Protein AF-A0A6D1ABN9-F1 (afdb_monomer_lite)

Radius of gyration: 20.47 Å; chains: 1; bounding box: 45×29×58 Å

Foldseek 3Di:
DDFDADPVNVVVCVVPFQWGWDQDLVVRDIDIQGDDPPDPDDDPVNVVVVVVVCVVVCVCVCVPPVCVVPVPCVVVCVVPVPPPVVVVVVVVVVVLVSVVVVVVVVCVVQVKDKDAQDQQLVPDDPVRDDDPVRRGDTDGMDTHHDD

Structure (mmCIF, N/CA/C/O backbone):
data_AF-A0A6D1ABN9-F1
#
_entry.id   AF-A0A6D1ABN9-F1
#
loop_
_atom_site.group_PDB
_atom_site.id
_atom_site.type_symbol
_atom_site.label_atom_id
_atom_site.label_alt_id
_atom_site.label_comp_id
_atom_site.label_asym_id
_atom_site.label_entity_id
_atom_site.label_seq_id
_atom_site.pdbx_PDB_ins_code
_atom_site.Cartn_x
_atom_site.Cartn_y
_atom_site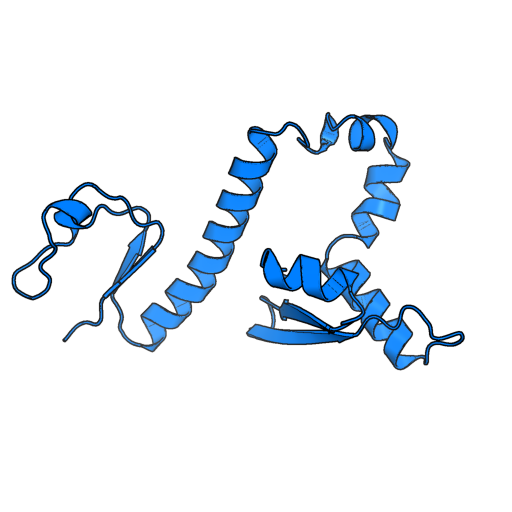.Cartn_z
_atom_site.occupancy
_atom_site.B_iso_or_equiv
_atom_site.auth_seq_id
_atom_site.auth_comp_id
_atom_site.auth_asym_id
_atom_site.auth_atom_id
_atom_site.pdbx_PDB_model_num
ATOM 1 N N . PHE A 1 1 ? 3.079 -6.931 -8.417 1.00 68.50 1 PHE A N 1
ATOM 2 C CA . PHE A 1 1 ? 3.862 -5.986 -7.591 1.00 68.50 1 PHE A CA 1
ATOM 3 C C . PHE A 1 1 ? 2.963 -4.887 -7.068 1.00 68.50 1 PHE A C 1
ATOM 5 O O . PHE A 1 1 ? 2.099 -4.437 -7.813 1.00 68.50 1 PHE A O 1
ATOM 12 N N . LEU A 1 2 ? 3.170 -4.460 -5.824 1.00 64.50 2 LEU A N 1
ATOM 13 C CA . LEU A 1 2 ? 2.575 -3.240 -5.294 1.00 64.50 2 LEU A CA 1
ATOM 14 C C . LEU A 1 2 ? 3.654 -2.160 -5.203 1.00 64.50 2 LEU A C 1
ATOM 16 O O . LEU A 1 2 ? 4.738 -2.395 -4.675 1.00 64.50 2 LEU A O 1
ATOM 20 N N . LEU A 1 3 ? 3.339 -0.994 -5.763 1.00 68.25 3 LEU A N 1
ATOM 21 C CA . LEU A 1 3 ? 4.196 0.183 -5.761 1.00 68.25 3 LEU A CA 1
ATOM 22 C C . LEU A 1 3 ? 3.541 1.239 -4.879 1.00 68.25 3 LEU A C 1
ATOM 24 O O . LEU A 1 3 ? 2.474 1.754 -5.218 1.00 68.25 3 LEU A O 1
ATOM 28 N N . ALA A 1 4 ? 4.171 1.545 -3.752 1.00 65.50 4 ALA A N 1
ATOM 29 C CA . ALA A 1 4 ? 3.782 2.648 -2.890 1.00 65.50 4 ALA A CA 1
ATOM 30 C C . ALA A 1 4 ? 4.864 3.722 -2.991 1.00 65.50 4 ALA A C 1
ATOM 32 O O . ALA A 1 4 ? 6.033 3.452 -2.753 1.00 65.50 4 ALA A O 1
ATOM 33 N N . LEU A 1 5 ? 4.469 4.929 -3.388 1.00 67.94 5 LEU A N 1
ATOM 34 C CA . LEU A 1 5 ? 5.370 6.069 -3.513 1.00 67.94 5 LEU A CA 1
ATOM 35 C C . LEU A 1 5 ? 4.772 7.241 -2.755 1.00 67.94 5 LEU A C 1
ATOM 37 O O . LEU A 1 5 ? 3.768 7.821 -3.197 1.00 67.94 5 LEU A O 1
ATOM 41 N N . SER A 1 6 ? 5.372 7.597 -1.620 1.00 67.88 6 SER A N 1
ATOM 42 C CA . SER A 1 6 ? 4.953 8.782 -0.881 1.00 67.88 6 SER A CA 1
ATOM 43 C C . SER A 1 6 ? 5.272 10.051 -1.680 1.00 67.88 6 SER A C 1
ATOM 45 O O . SER A 1 6 ? 5.992 10.036 -2.681 1.00 67.88 6 SER A O 1
ATOM 47 N N . LYS A 1 7 ? 4.696 11.190 -1.276 1.00 69.12 7 LYS A N 1
ATOM 48 C CA . LYS A 1 7 ? 5.013 12.474 -1.921 1.00 69.12 7 LYS A CA 1
ATOM 49 C C . LYS A 1 7 ? 6.503 12.806 -1.792 1.00 69.12 7 LYS A C 1
ATOM 51 O O . LYS A 1 7 ? 7.090 13.238 -2.777 1.00 69.12 7 LYS A O 1
ATOM 56 N N . GLN A 1 8 ? 7.080 12.549 -0.619 1.00 69.00 8 GLN A N 1
ATOM 57 C CA . GLN A 1 8 ? 8.504 12.736 -0.368 1.00 69.00 8 GLN A CA 1
ATOM 58 C C . GLN A 1 8 ? 9.328 11.814 -1.267 1.00 69.00 8 GLN A C 1
ATOM 60 O O . GLN A 1 8 ? 10.197 12.307 -1.975 1.00 69.00 8 GLN A O 1
ATOM 65 N N . ASP A 1 9 ? 8.996 10.522 -1.355 1.00 70.69 9 ASP A N 1
ATOM 66 C CA . ASP A 1 9 ? 9.748 9.578 -2.199 1.00 70.69 9 ASP A CA 1
ATOM 67 C C . ASP A 1 9 ? 9.739 9.998 -3.669 1.00 70.69 9 ASP A C 1
ATOM 69 O O . ASP A 1 9 ? 10.760 9.922 -4.341 1.00 70.69 9 ASP A O 1
ATOM 73 N N . ARG A 1 10 ? 8.611 10.516 -4.177 1.00 69.88 10 ARG A N 1
ATOM 74 C CA . ARG A 1 10 ? 8.545 11.053 -5.546 1.00 69.88 10 ARG A CA 1
ATOM 75 C C . ARG A 1 10 ? 9.479 12.244 -5.747 1.00 69.88 10 ARG A C 1
ATOM 77 O O . ARG A 1 10 ? 10.162 12.307 -6.763 1.00 69.88 10 ARG A O 1
ATOM 84 N N . GLU A 1 11 ? 9.501 13.181 -4.804 1.00 69.06 11 GLU A N 1
ATOM 85 C CA . GLU A 1 11 ? 10.390 14.348 -4.853 1.00 69.06 11 GLU A CA 1
ATOM 86 C C . GLU A 1 11 ? 11.868 13.932 -4.716 1.00 69.06 11 GLU A C 1
ATOM 88 O O . GLU A 1 11 ? 12.730 14.482 -5.400 1.00 69.06 11 GLU A O 1
ATOM 93 N N . HIS A 1 12 ? 12.166 12.911 -3.907 1.00 65.44 12 HIS A N 1
ATOM 94 C CA . HIS A 1 12 ? 13.508 12.348 -3.749 1.00 65.44 12 HIS A CA 1
ATOM 95 C C . HIS A 1 12 ? 13.981 11.560 -4.983 1.00 65.44 12 HIS A C 1
ATOM 97 O O . HIS A 1 12 ? 15.145 11.687 -5.368 1.00 65.44 12 HIS A O 1
ATOM 103 N N . LEU A 1 13 ? 13.089 10.817 -5.648 1.00 66.44 13 LEU A N 1
ATOM 104 C CA . LEU A 1 13 ? 13.393 10.084 -6.883 1.00 66.44 13 LEU A CA 1
ATOM 105 C C . LEU A 1 13 ? 13.758 11.019 -8.041 1.00 66.44 13 LEU A C 1
ATOM 107 O O . LEU A 1 13 ? 14.688 10.755 -8.800 1.00 66.44 13 LEU A O 1
ATOM 111 N N . VAL A 1 14 ? 13.054 12.147 -8.162 1.00 65.50 14 VAL A N 1
ATOM 112 C CA . VAL A 1 14 ? 13.356 13.167 -9.182 1.00 65.50 14 VAL A CA 1
ATOM 113 C C . VAL A 1 14 ? 14.734 13.801 -8.942 1.00 65.50 14 VAL A C 1
ATOM 115 O O . VAL A 1 14 ? 15.421 14.173 -9.892 1.00 65.50 14 VAL A O 1
ATOM 118 N N . ASN A 1 15 ? 15.180 13.860 -7.684 1.00 58.88 15 ASN A N 1
ATOM 119 C CA . ASN A 1 15 ? 16.403 14.542 -7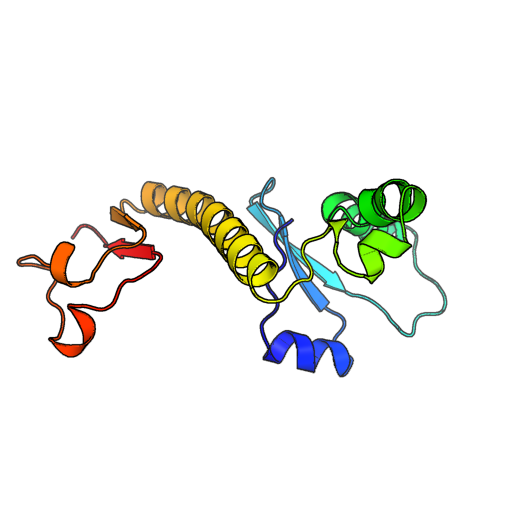.259 1.00 58.88 15 ASN A CA 1
ATOM 120 C C . ASN A 1 15 ? 17.628 13.618 -7.093 1.00 58.88 15 ASN A C 1
ATOM 122 O O . ASN A 1 15 ? 18.535 13.950 -6.332 1.00 58.88 15 ASN A O 1
ATOM 126 N N . ARG A 1 16 ? 17.713 12.539 -7.893 1.00 55.97 16 ARG A N 1
ATOM 127 C CA . ARG A 1 16 ? 18.873 11.627 -8.075 1.00 55.97 16 ARG A CA 1
ATOM 128 C C . ARG A 1 16 ? 18.961 10.401 -7.159 1.00 55.97 16 ARG A C 1
ATOM 130 O O . ARG A 1 16 ? 19.917 9.642 -7.309 1.00 55.97 16 ARG A O 1
ATOM 137 N N . HIS A 1 17 ? 17.995 10.144 -6.275 1.00 55.09 17 HIS A N 1
ATOM 138 C CA . HIS A 1 17 ? 17.898 8.812 -5.672 1.00 55.09 17 HIS A CA 1
ATOM 139 C C . HIS A 1 17 ? 17.200 7.865 -6.643 1.00 55.09 17 HIS A C 1
ATOM 141 O O . HIS A 1 17 ? 16.133 8.154 -7.163 1.00 55.09 17 HIS A O 1
ATOM 147 N N . THR A 1 18 ? 17.833 6.735 -6.921 1.00 67.56 18 THR A N 1
ATOM 148 C CA . THR A 1 18 ? 17.424 5.816 -7.985 1.00 67.56 18 THR A CA 1
ATOM 149 C C . THR A 1 18 ? 16.726 4.575 -7.449 1.00 67.56 18 THR A C 1
ATOM 151 O O . THR A 1 18 ? 16.315 3.729 -8.231 1.00 67.56 18 THR A O 1
ATOM 154 N N . LYS A 1 19 ? 16.590 4.447 -6.127 1.00 71.88 19 LYS A N 1
ATOM 155 C CA . LYS A 1 19 ? 16.090 3.246 -5.463 1.00 71.88 19 LYS A CA 1
ATOM 156 C C . LYS A 1 19 ? 14.578 3.315 -5.258 1.00 71.88 19 LYS A C 1
ATOM 158 O O . LYS A 1 19 ? 14.076 4.217 -4.597 1.00 71.88 19 LYS A O 1
ATOM 163 N N . LEU A 1 20 ? 13.869 2.345 -5.818 1.00 76.56 20 LEU A N 1
ATOM 164 C CA . LEU A 1 20 ? 12.438 2.134 -5.667 1.00 76.56 20 LEU A CA 1
ATOM 165 C C . LEU A 1 20 ? 12.206 0.843 -4.887 1.00 76.56 20 LEU A C 1
ATOM 167 O O . LEU A 1 20 ? 12.577 -0.232 -5.358 1.00 76.56 20 LEU A O 1
ATOM 171 N N . GLU A 1 21 ? 11.565 0.952 -3.730 1.00 75.25 21 GLU A N 1
ATOM 172 C CA . GLU A 1 21 ? 11.119 -0.209 -2.963 1.00 75.25 21 GLU A CA 1
ATOM 173 C C . GLU A 1 21 ? 9.806 -0.740 -3.548 1.00 75.25 21 GLU A C 1
ATOM 175 O O . GLU A 1 21 ? 8.876 0.007 -3.868 1.00 75.25 21 GLU A O 1
ATOM 180 N N . ILE A 1 22 ? 9.734 -2.054 -3.727 1.00 76.06 22 ILE A N 1
ATOM 181 C CA . ILE A 1 22 ? 8.628 -2.727 -4.396 1.00 76.06 22 ILE A CA 1
ATOM 182 C C . ILE A 1 22 ? 8.224 -3.932 -3.583 1.00 76.06 22 ILE A C 1
ATOM 184 O O . ILE A 1 22 ? 9.006 -4.859 -3.383 1.00 76.06 22 ILE A O 1
ATOM 188 N N . PHE A 1 23 ? 6.955 -3.981 -3.208 1.00 74.31 23 PHE A N 1
ATOM 189 C CA . PHE A 1 23 ? 6.425 -5.156 -2.549 1.00 74.31 23 PHE A CA 1
ATOM 190 C C . PHE A 1 23 ? 6.012 -6.214 -3.582 1.00 74.31 23 PHE A C 1
ATOM 192 O O . PHE A 1 23 ? 5.108 -6.009 -4.408 1.00 74.31 23 PHE A O 1
ATOM 199 N N . ASP A 1 24 ? 6.679 -7.366 -3.548 1.00 76.38 24 ASP A N 1
ATOM 200 C CA . ASP A 1 24 ? 6.248 -8.558 -4.263 1.00 76.38 24 ASP A CA 1
ATOM 201 C C . ASP A 1 24 ? 5.219 -9.313 -3.426 1.00 76.38 24 ASP A C 1
ATOM 203 O O . ASP A 1 24 ? 5.560 -10.093 -2.542 1.00 76.38 24 ASP A O 1
ATOM 207 N N . ASN A 1 25 ? 3.943 -9.086 -3.734 1.00 68.38 25 ASN A N 1
ATOM 208 C CA . ASN A 1 25 ? 2.839 -9.735 -3.039 1.00 68.38 25 ASN A CA 1
ATOM 209 C C . ASN A 1 25 ? 2.830 -11.266 -3.193 1.00 68.38 25 ASN A C 1
ATOM 211 O O . ASN A 1 25 ? 2.314 -11.950 -2.318 1.00 68.38 25 ASN A O 1
ATOM 215 N N . GLU A 1 26 ? 3.375 -11.822 -4.278 1.00 72.75 26 GLU A N 1
ATOM 216 C CA . GLU A 1 26 ? 3.396 -13.281 -4.470 1.00 72.75 26 GLU A CA 1
ATOM 217 C C . GLU A 1 26 ? 4.407 -13.934 -3.528 1.00 72.75 26 GLU A C 1
ATOM 219 O O . GLU A 1 26 ? 4.108 -14.933 -2.881 1.00 72.75 26 GLU A O 1
ATOM 224 N N . ASN A 1 27 ? 5.588 -13.326 -3.419 1.00 73.81 27 ASN A N 1
ATOM 225 C CA . ASN A 1 27 ? 6.698 -13.855 -2.631 1.00 73.81 27 ASN A CA 1
ATOM 226 C C . ASN A 1 27 ? 6.770 -13.265 -1.213 1.00 73.81 27 ASN A C 1
ATOM 228 O O . ASN A 1 27 ? 7.619 -13.677 -0.431 1.00 73.81 27 ASN A O 1
ATOM 232 N N . GLN A 1 28 ? 5.890 -12.314 -0.877 1.00 69.44 28 GLN A N 1
ATOM 233 C CA . GLN A 1 28 ? 5.836 -11.615 0.414 1.00 69.44 28 GLN A CA 1
ATOM 234 C C . GLN A 1 28 ? 7.176 -10.960 0.804 1.00 69.44 28 GLN A C 1
ATOM 236 O O . GLN A 1 28 ? 7.553 -10.933 1.974 1.00 69.44 28 GLN A O 1
ATOM 241 N N . VAL A 1 29 ? 7.902 -10.418 -0.180 1.00 72.81 29 VAL A N 1
ATOM 242 C CA . VAL A 1 29 ? 9.212 -9.770 0.011 1.00 72.81 29 VAL A CA 1
ATOM 243 C C . VAL A 1 29 ? 9.214 -8.343 -0.521 1.00 72.81 29 VAL A C 1
ATOM 245 O O . VAL A 1 29 ? 8.549 -8.030 -1.512 1.00 72.81 29 VAL A O 1
ATOM 248 N N . VAL A 1 30 ? 9.992 -7.478 0.130 1.00 72.81 30 VAL A N 1
ATOM 249 C CA . VAL A 1 30 ? 10.325 -6.150 -0.394 1.00 72.81 30 VAL A CA 1
ATOM 250 C C . VAL A 1 30 ? 11.573 -6.294 -1.254 1.00 72.81 30 VAL A C 1
ATOM 252 O O . VAL A 1 30 ? 12.609 -6.762 -0.788 1.00 72.81 30 VAL A O 1
ATOM 255 N N . ASN A 1 31 ? 11.442 -5.930 -2.523 1.00 73.50 31 ASN A N 1
ATOM 256 C CA . ASN A 1 31 ? 12.527 -5.887 -3.483 1.00 73.50 31 ASN A CA 1
ATOM 257 C C . ASN A 1 31 ? 12.868 -4.440 -3.788 1.00 73.50 31 ASN A C 1
ATOM 259 O O . ASN A 1 31 ? 11.978 -3.631 -4.038 1.00 73.50 31 ASN A O 1
ATOM 263 N N . ASP A 1 32 ? 14.155 -4.162 -3.902 1.00 74.31 32 ASP A N 1
ATOM 264 C CA . ASP A 1 32 ? 14.621 -2.838 -4.266 1.00 74.31 32 ASP A CA 1
ATOM 265 C C . ASP A 1 32 ? 15.100 -2.818 -5.707 1.00 74.31 32 ASP A C 1
ATOM 267 O O . ASP A 1 32 ? 15.897 -3.664 -6.133 1.00 74.31 32 ASP A O 1
ATOM 271 N N . ILE A 1 33 ? 14.642 -1.833 -6.469 1.00 75.25 33 ILE A N 1
ATOM 272 C CA . ILE A 1 33 ? 15.119 -1.582 -7.823 1.00 75.25 33 ILE A CA 1
ATOM 273 C C . ILE A 1 33 ? 15.815 -0.241 -7.858 1.00 75.25 33 ILE A C 1
ATOM 275 O O . ILE A 1 33 ? 15.189 0.795 -7.684 1.00 75.25 33 ILE A O 1
ATOM 279 N N . GLU A 1 34 ? 17.115 -0.282 -8.110 1.00 75.31 34 GLU A N 1
ATOM 280 C CA . GLU A 1 34 ? 17.917 0.903 -8.368 1.00 75.31 34 GLU A CA 1
ATOM 281 C C . GLU A 1 34 ? 17.943 1.165 -9.873 1.00 75.31 34 GLU A C 1
ATOM 283 O O . GLU A 1 34 ? 18.262 0.266 -10.642 1.00 75.31 34 GLU A O 1
ATOM 288 N N . PHE A 1 35 ? 17.561 2.371 -10.286 1.00 71.69 35 PHE A N 1
ATOM 289 C CA . PHE A 1 35 ? 17.500 2.834 -11.670 1.00 71.69 35 PHE A CA 1
ATOM 290 C C . PHE A 1 35 ? 18.674 3.756 -11.998 1.00 71.69 35 PHE A C 1
ATOM 292 O O . PHE A 1 35 ? 18.608 4.958 -11.765 1.00 71.69 35 PHE A O 1
ATOM 299 N N . PHE A 1 36 ? 19.751 3.247 -12.580 1.00 67.50 36 PHE A N 1
ATOM 300 C CA . PHE A 1 36 ? 20.900 4.090 -12.925 1.00 67.50 36 PHE A CA 1
ATOM 301 C C . PHE A 1 36 ? 20.619 4.956 -14.168 1.00 67.50 36 PHE A C 1
ATOM 303 O O . PHE A 1 36 ? 20.698 4.490 -15.299 1.00 67.50 36 PHE A O 1
ATOM 310 N N . VAL A 1 37 ? 20.286 6.238 -13.961 1.00 60.19 37 VAL A N 1
ATOM 311 C CA . VAL A 1 37 ? 19.925 7.187 -15.043 1.00 60.19 37 VAL A CA 1
ATOM 312 C C . VAL A 1 37 ? 21.142 7.648 -15.867 1.00 60.19 37 VAL A C 1
ATOM 314 O O . VAL A 1 37 ? 20.978 8.125 -16.984 1.00 60.19 37 VAL A O 1
ATOM 317 N N . ALA A 1 38 ? 22.363 7.494 -15.345 1.00 61.56 38 ALA A N 1
ATOM 318 C CA . ALA A 1 38 ? 23.592 8.035 -15.942 1.00 61.56 38 ALA A CA 1
ATOM 319 C C . ALA A 1 38 ? 24.638 6.965 -16.313 1.00 61.56 38 ALA A C 1
ATOM 321 O O . ALA A 1 38 ? 25.816 7.283 -16.451 1.00 61.56 38 ALA A O 1
ATOM 322 N N . GLN A 1 39 ? 24.238 5.697 -16.426 1.00 65.50 39 GLN A N 1
ATOM 323 C CA . GLN A 1 39 ? 25.157 4.606 -16.743 1.00 65.50 39 GLN A CA 1
ATOM 324 C C . GLN A 1 39 ? 25.080 4.251 -18.232 1.00 65.50 39 GLN A C 1
ATOM 326 O O . GLN A 1 39 ? 24.032 3.840 -18.723 1.00 65.50 39 GLN A O 1
ATOM 331 N N . ASP A 1 40 ? 26.206 4.366 -18.942 1.00 66.94 40 ASP A N 1
ATOM 332 C CA . ASP A 1 40 ? 26.272 4.121 -20.393 1.00 66.94 40 ASP A CA 1
ATOM 333 C C . ASP A 1 40 ? 26.101 2.642 -20.778 1.00 66.94 40 ASP A C 1
ATOM 335 O O . ASP A 1 40 ? 25.778 2.323 -21.925 1.00 66.94 40 ASP A O 1
ATOM 339 N N . LYS A 1 41 ? 26.341 1.713 -19.841 1.00 79.00 41 LYS A N 1
ATOM 340 C CA . LYS A 1 41 ? 26.226 0.265 -20.068 1.00 79.00 41 LYS A CA 1
ATOM 341 C C . LYS A 1 41 ? 25.673 -0.454 -18.848 1.00 79.00 41 LYS A C 1
ATOM 343 O O . LYS A 1 41 ? 26.279 -0.417 -17.780 1.00 79.00 41 LYS A O 1
ATOM 348 N N . LEU A 1 42 ? 24.568 -1.160 -19.054 1.00 81.38 42 LEU A N 1
ATOM 349 C CA . LEU A 1 42 ? 23.988 -2.074 -18.077 1.00 81.38 42 LEU A CA 1
ATOM 350 C C . LEU A 1 42 ? 24.631 -3.458 -18.200 1.00 81.38 42 LEU A C 1
ATOM 352 O O . LEU A 1 42 ? 24.906 -3.934 -19.305 1.00 81.38 42 LEU A O 1
ATOM 356 N N . SER A 1 43 ? 24.846 -4.109 -17.064 1.00 86.38 43 SER A N 1
ATOM 357 C CA . SER A 1 43 ? 25.179 -5.529 -16.984 1.00 86.38 43 SER A CA 1
ATOM 358 C C . SER A 1 43 ? 23.980 -6.404 -17.370 1.00 86.38 43 SER A C 1
ATOM 360 O O . SER A 1 43 ? 22.832 -5.954 -17.406 1.00 86.38 43 SER A O 1
ATOM 362 N N . PHE A 1 44 ? 24.238 -7.681 -17.660 1.00 87.12 44 PHE A N 1
ATOM 363 C CA . PHE A 1 44 ? 23.179 -8.633 -18.002 1.00 87.12 44 PHE A CA 1
ATOM 364 C C . PHE A 1 44 ? 22.170 -8.814 -16.855 1.00 87.12 44 PHE A C 1
ATOM 366 O O . PHE A 1 44 ? 20.963 -8.796 -17.098 1.00 87.12 44 PHE A O 1
ATOM 373 N N . ASP A 1 45 ? 22.650 -8.885 -15.613 1.00 85.56 45 ASP A N 1
ATOM 374 C CA . ASP A 1 45 ? 21.806 -9.040 -14.423 1.00 85.56 45 ASP A CA 1
ATOM 375 C C . ASP A 1 45 ? 20.892 -7.822 -14.207 1.00 85.56 45 ASP A C 1
ATOM 377 O O . ASP A 1 45 ? 19.714 -7.962 -13.871 1.00 85.56 45 ASP A O 1
ATOM 381 N N . GLU A 1 46 ? 21.394 -6.608 -14.458 1.00 83.06 46 GLU A N 1
ATOM 382 C CA . GLU A 1 46 ? 20.588 -5.380 -14.395 1.00 83.06 46 GLU A CA 1
ATOM 383 C C . GLU A 1 46 ? 19.507 -5.359 -15.481 1.00 83.06 46 GLU A C 1
ATOM 385 O O . GLU A 1 46 ? 18.356 -5.008 -15.207 1.00 83.06 46 GLU A O 1
ATOM 390 N N . ILE A 1 47 ? 19.847 -5.786 -16.703 1.00 86.56 47 ILE A N 1
ATOM 391 C CA . ILE A 1 47 ? 18.884 -5.919 -17.803 1.00 86.56 47 ILE A CA 1
ATOM 392 C C . ILE A 1 47 ? 17.784 -6.916 -17.427 1.00 86.56 47 ILE A C 1
ATOM 394 O O . ILE A 1 47 ? 16.600 -6.622 -17.616 1.00 86.56 47 ILE A O 1
ATOM 398 N N . GLU A 1 48 ? 18.142 -8.078 -16.876 1.00 88.12 48 GLU A N 1
ATOM 399 C CA . GLU A 1 48 ? 17.170 -9.083 -16.449 1.00 88.12 48 GLU A CA 1
ATOM 400 C C . GLU A 1 48 ? 16.267 -8.550 -15.329 1.00 88.12 48 GLU A C 1
ATOM 402 O O . GLU A 1 48 ? 15.039 -8.678 -15.407 1.00 88.12 48 GLU A O 1
ATOM 407 N N . LYS A 1 49 ? 16.846 -7.872 -14.334 1.00 84.12 49 LYS A N 1
ATOM 408 C CA . LYS A 1 49 ? 16.110 -7.246 -13.230 1.00 84.12 49 LYS A CA 1
ATOM 409 C C . LYS A 1 49 ? 15.092 -6.221 -13.737 1.00 84.12 49 LYS A C 1
ATOM 411 O O . LYS A 1 49 ? 13.918 -6.280 -13.356 1.00 84.12 49 LYS A O 1
ATOM 416 N N . TYR A 1 50 ? 15.496 -5.326 -14.640 1.00 85.19 50 TYR A N 1
ATOM 417 C CA . TYR A 1 50 ? 14.591 -4.343 -15.243 1.00 85.19 50 TYR A CA 1
ATOM 418 C C . TYR A 1 50 ? 13.520 -4.991 -16.116 1.00 85.19 50 TYR A C 1
ATOM 420 O O . TYR A 1 50 ? 12.354 -4.600 -16.051 1.00 85.19 50 TYR A O 1
ATOM 428 N N . LEU A 1 51 ? 13.873 -6.012 -16.900 1.00 86.81 51 LEU A N 1
ATOM 429 C CA . LEU A 1 51 ? 12.911 -6.733 -17.729 1.00 86.81 51 LEU A CA 1
ATOM 430 C C . LEU A 1 51 ? 11.858 -7.447 -16.873 1.00 86.81 51 LEU A C 1
ATOM 432 O O . LEU A 1 51 ? 10.672 -7.442 -17.217 1.00 86.81 51 LEU A O 1
ATOM 436 N N . ASN A 1 52 ? 12.270 -8.053 -15.759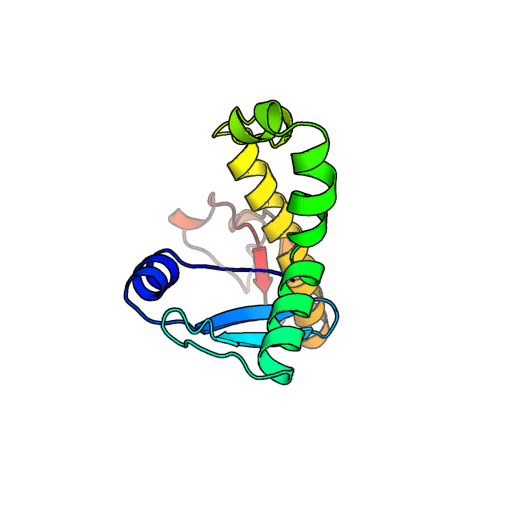 1.00 86.44 52 ASN A N 1
ATOM 437 C CA . ASN A 1 52 ? 11.358 -8.730 -14.847 1.00 86.44 52 ASN A CA 1
ATOM 438 C C . ASN A 1 52 ? 10.411 -7.728 -14.172 1.00 86.44 52 ASN A C 1
ATOM 440 O O . ASN A 1 52 ? 9.197 -7.936 -14.152 1.00 86.44 52 ASN A O 1
ATOM 444 N N . PHE A 1 53 ? 10.932 -6.579 -13.734 1.00 84.38 53 PHE A N 1
ATOM 445 C CA . PHE A 1 53 ? 10.115 -5.463 -13.256 1.00 84.38 53 PHE A CA 1
ATOM 446 C C . PHE A 1 53 ? 9.114 -4.971 -14.305 1.00 84.38 53 PHE A C 1
ATOM 448 O O . PHE A 1 53 ? 7.925 -4.842 -14.012 1.00 84.38 53 PHE A O 1
ATOM 455 N N . PHE A 1 54 ? 9.554 -4.757 -15.545 1.00 85.94 54 PHE A N 1
ATOM 456 C CA . PHE A 1 54 ? 8.712 -4.281 -16.644 1.00 85.94 54 PHE A CA 1
ATOM 457 C C . PHE A 1 54 ? 7.561 -5.249 -16.965 1.00 85.94 54 PHE A C 1
ATOM 459 O O . PHE A 1 54 ? 6.449 -4.833 -17.295 1.00 85.94 54 PHE A O 1
ATOM 466 N N . LYS A 1 55 ? 7.797 -6.559 -16.824 1.00 85.62 55 LYS A N 1
ATOM 467 C CA . LYS A 1 55 ? 6.753 -7.587 -16.933 1.00 85.62 55 LYS A CA 1
ATOM 468 C C . LYS A 1 55 ? 5.815 -7.568 -15.721 1.00 85.62 55 LYS A C 1
ATOM 470 O O . LYS A 1 55 ? 4.605 -7.459 -15.904 1.00 85.62 55 LYS A O 1
ATOM 475 N N . LYS A 1 56 ? 6.354 -7.630 -14.497 1.00 82.38 56 LYS A N 1
ATOM 476 C CA . LYS A 1 56 ? 5.577 -7.756 -13.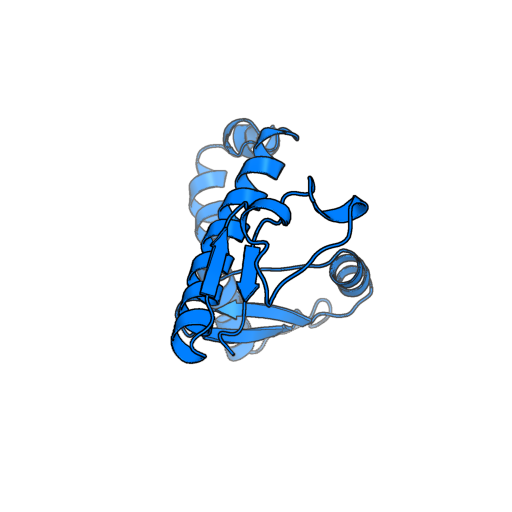247 1.00 82.38 56 LYS A CA 1
ATOM 477 C C . LYS A 1 56 ? 4.765 -6.510 -12.872 1.00 82.38 56 LYS A C 1
ATOM 479 O O . LYS A 1 56 ? 3.802 -6.613 -12.114 1.00 82.38 56 LYS A O 1
ATOM 484 N N . THR A 1 57 ? 5.130 -5.342 -13.392 1.00 80.44 57 THR A N 1
ATOM 485 C CA . THR A 1 57 ? 4.353 -4.095 -13.253 1.00 80.44 57 THR A CA 1
ATOM 486 C C . THR A 1 57 ? 3.253 -3.943 -14.299 1.00 80.44 57 THR A C 1
ATOM 488 O O . THR A 1 57 ? 2.459 -3.010 -14.219 1.00 80.44 57 THR A O 1
ATOM 491 N N . GLY A 1 58 ? 3.196 -4.832 -15.296 1.00 79.88 58 GLY A N 1
ATOM 492 C CA . GLY A 1 58 ? 2.259 -4.723 -16.412 1.00 79.88 58 GLY A CA 1
ATOM 493 C C . GLY A 1 58 ? 2.668 -3.701 -17.478 1.00 79.88 58 GLY A C 1
ATOM 494 O O . GLY A 1 58 ? 1.950 -3.559 -18.468 1.00 79.88 58 GLY A O 1
ATOM 495 N N . LEU A 1 59 ? 3.828 -3.041 -17.340 1.00 84.19 59 LEU A N 1
ATOM 496 C CA . LEU A 1 59 ? 4.338 -2.095 -18.338 1.00 84.19 59 LEU A CA 1
ATOM 497 C C . LEU A 1 59 ? 4.544 -2.764 -19.699 1.00 84.19 59 LEU A C 1
ATOM 499 O O . LEU A 1 59 ? 4.212 -2.168 -20.719 1.00 84.19 59 LEU A O 1
ATOM 503 N N . LYS A 1 60 ? 4.985 -4.028 -19.736 1.00 85.25 60 LYS A N 1
ATOM 504 C CA . LYS A 1 60 ? 5.043 -4.787 -20.993 1.00 85.25 60 LYS A CA 1
ATOM 505 C C . LYS A 1 60 ? 3.701 -4.761 -21.718 1.00 85.25 60 LYS A C 1
ATOM 507 O O . LYS A 1 60 ? 3.649 -4.268 -22.833 1.00 85.25 60 LYS A O 1
ATOM 512 N N . ASN A 1 61 ? 2.638 -5.225 -21.066 1.00 81.44 61 ASN A N 1
ATOM 513 C CA . ASN A 1 61 ? 1.295 -5.284 -21.647 1.00 81.44 61 ASN A CA 1
ATOM 514 C C . ASN A 1 61 ? 0.775 -3.890 -22.043 1.00 81.44 61 ASN A C 1
ATOM 516 O O . ASN A 1 61 ? 0.132 -3.727 -23.079 1.00 81.44 61 ASN A O 1
ATOM 520 N N . LEU A 1 62 ? 1.101 -2.860 -21.254 1.00 80.62 62 LEU A N 1
ATOM 521 C CA . LEU A 1 62 ? 0.786 -1.477 -21.602 1.00 80.62 62 LEU A CA 1
ATOM 522 C C . LEU A 1 62 ? 1.401 -1.087 -22.954 1.00 80.62 62 LEU A C 1
ATOM 524 O O . LEU A 1 62 ? 0.682 -0.666 -23.858 1.00 80.62 62 LEU A O 1
ATOM 528 N N . PHE A 1 63 ? 2.715 -1.253 -23.109 1.00 80.56 63 PHE A N 1
ATOM 529 C CA . PHE A 1 63 ? 3.425 -0.828 -24.315 1.00 80.56 63 PHE A CA 1
ATOM 530 C C . PHE A 1 63 ? 3.218 -1.766 -25.511 1.00 80.56 63 PHE A C 1
ATOM 532 O O . PHE A 1 63 ? 3.198 -1.304 -26.651 1.00 80.56 63 PHE A O 1
ATOM 539 N N . THR A 1 64 ? 3.058 -3.074 -25.288 1.00 81.31 64 THR A N 1
ATOM 540 C CA . THR A 1 64 ? 2.947 -4.053 -26.377 1.00 81.31 64 THR A CA 1
ATOM 541 C C . THR A 1 64 ? 1.536 -4.248 -26.892 1.00 81.31 64 THR A C 1
ATOM 543 O O . THR A 1 64 ? 1.403 -4.574 -28.069 1.00 81.31 64 THR A O 1
ATOM 546 N N . ASP A 1 65 ? 0.515 -4.040 -26.061 1.00 78.88 65 ASP A N 1
ATOM 547 C CA . ASP A 1 65 ? -0.865 -4.383 -26.401 1.00 78.88 65 ASP A CA 1
ATOM 548 C C . ASP A 1 65 ? -1.782 -3.166 -26.331 1.00 78.88 65 ASP A C 1
ATOM 550 O O . ASP A 1 65 ? -2.384 -2.796 -27.339 1.00 78.88 65 ASP A O 1
ATOM 554 N N . ILE A 1 66 ? -1.859 -2.511 -25.169 1.00 74.94 66 ILE A N 1
ATOM 555 C CA . ILE A 1 66 ? -2.806 -1.407 -24.941 1.00 74.94 66 ILE A CA 1
ATOM 556 C C . ILE A 1 66 ? -2.480 -0.222 -25.854 1.00 74.94 66 ILE A C 1
ATOM 558 O O . ILE A 1 66 ? -3.338 0.225 -26.615 1.00 74.94 66 ILE A O 1
ATOM 562 N N . LEU A 1 67 ? -1.229 0.248 -25.835 1.00 78.12 67 LEU A N 1
ATOM 563 C CA . LEU A 1 67 ? -0.814 1.383 -26.656 1.00 78.12 67 LEU A CA 1
ATOM 564 C C . LEU A 1 67 ? -0.861 1.049 -28.149 1.00 78.12 67 LEU A C 1
ATOM 566 O O . LEU A 1 67 ? -1.323 1.871 -28.927 1.00 78.12 67 LEU A O 1
ATOM 570 N N . LYS A 1 68 ? -0.485 -0.164 -28.573 1.00 73.56 68 LYS A N 1
ATOM 571 C CA . LYS A 1 68 ? -0.586 -0.538 -29.996 1.00 73.56 68 LYS A CA 1
ATOM 572 C C . LYS A 1 68 ? -2.016 -0.506 -30.524 1.00 73.56 68 LYS A C 1
ATOM 574 O O . LYS A 1 68 ? -2.218 -0.181 -31.689 1.00 73.56 68 LYS A O 1
ATOM 579 N N . ARG A 1 69 ? -2.992 -0.881 -29.695 1.00 71.75 69 ARG A N 1
ATOM 580 C CA . ARG A 1 69 ? -4.399 -0.926 -30.101 1.00 71.75 69 ARG A CA 1
ATOM 581 C C . ARG A 1 69 ? -5.011 0.464 -30.170 1.00 71.75 69 ARG A C 1
ATOM 583 O O . ARG A 1 69 ? -5.764 0.722 -31.102 1.00 71.75 69 ARG A O 1
ATOM 590 N N . ASN A 1 70 ? -4.720 1.335 -29.201 1.00 69.25 70 ASN A N 1
ATOM 591 C CA . ASN A 1 70 ? -5.291 2.677 -29.189 1.00 69.25 70 ASN A CA 1
ATOM 592 C C . ASN A 1 70 ? -4.510 3.659 -28.293 1.00 69.25 70 ASN A C 1
ATOM 594 O O . ASN A 1 70 ? -4.846 3.890 -27.130 1.00 69.25 70 ASN A O 1
ATOM 598 N N . VAL A 1 71 ? -3.452 4.253 -28.856 1.00 76.06 71 VAL A N 1
ATOM 599 C CA . VAL A 1 71 ? -2.647 5.294 -28.191 1.00 76.06 71 VAL A CA 1
ATOM 600 C C . VAL A 1 71 ? -3.493 6.521 -27.851 1.00 76.06 71 VAL A C 1
ATOM 602 O O . VAL A 1 71 ? -3.352 7.075 -26.764 1.00 76.06 71 VAL A O 1
ATOM 605 N N . ILE A 1 72 ? -4.362 6.953 -28.770 1.00 68.81 72 ILE A N 1
ATOM 606 C CA . ILE A 1 72 ? -5.136 8.189 -28.618 1.00 68.81 72 ILE A CA 1
ATOM 607 C C . ILE A 1 72 ? -6.090 8.077 -27.432 1.00 68.81 72 ILE A C 1
ATOM 609 O O . ILE A 1 72 ? -6.064 8.954 -26.579 1.00 68.81 72 ILE A O 1
ATOM 613 N N . ASP A 1 73 ? -6.836 6.982 -27.302 1.00 66.75 73 ASP A N 1
ATOM 614 C CA . ASP A 1 73 ? -7.752 6.778 -26.173 1.00 66.75 73 ASP A CA 1
ATOM 615 C C . ASP A 1 73 ? -7.033 6.580 -24.829 1.00 66.75 73 ASP A C 1
ATOM 617 O O . ASP A 1 73 ? -7.565 6.889 -23.758 1.00 66.75 73 ASP A O 1
ATOM 621 N N . TYR A 1 74 ? -5.797 6.077 -24.854 1.00 67.88 74 TYR A N 1
ATOM 622 C CA . TYR A 1 74 ? -4.956 6.054 -23.661 1.00 67.88 74 TYR A CA 1
ATOM 623 C C . TYR A 1 74 ? -4.513 7.472 -23.262 1.00 67.88 74 TYR A C 1
ATOM 625 O O . TYR A 1 74 ? -4.613 7.837 -22.092 1.00 67.88 74 TYR A O 1
ATOM 633 N N . LEU A 1 75 ? -4.053 8.283 -24.224 1.00 67.75 75 LEU A N 1
ATOM 634 C CA . LEU A 1 75 ? -3.572 9.651 -23.993 1.00 67.75 75 LEU A CA 1
ATOM 635 C C . LEU A 1 75 ? -4.692 10.619 -23.599 1.00 67.75 75 LEU A C 1
ATOM 637 O O . LEU A 1 75 ? -4.494 11.458 -22.724 1.00 67.75 75 LEU A O 1
ATOM 641 N N . THR A 1 76 ? -5.865 10.499 -24.220 1.00 67.31 76 THR A N 1
ATOM 642 C CA . THR A 1 76 ? -7.053 11.299 -23.883 1.00 67.31 76 THR A CA 1
ATOM 643 C C . THR A 1 76 ? -7.737 10.802 -22.611 1.00 67.31 76 THR A C 1
ATOM 645 O O . THR A 1 76 ? -8.591 11.492 -22.060 1.00 67.31 76 THR A O 1
ATOM 648 N N . GLY A 1 77 ? -7.340 9.629 -22.104 1.00 62.16 77 GLY A N 1
ATOM 649 C CA . GLY A 1 77 ? -7.817 9.092 -20.838 1.00 62.16 77 GLY A CA 1
ATOM 650 C C . GLY A 1 77 ? -9.139 8.339 -20.903 1.00 62.16 77 GLY A C 1
ATOM 651 O O . GLY A 1 77 ? -9.594 7.868 -19.858 1.00 62.16 77 GLY A O 1
ATOM 652 N N . THR A 1 78 ? -9.726 8.192 -22.091 1.00 63.97 78 THR A N 1
ATOM 653 C CA . THR A 1 78 ? -11.010 7.518 -22.322 1.00 63.97 78 THR A CA 1
ATOM 654 C C . THR A 1 78 ? -10.936 6.016 -22.037 1.00 63.97 78 THR A C 1
ATOM 656 O O . THR A 1 78 ? -11.853 5.472 -21.427 1.00 63.97 78 THR A O 1
ATOM 659 N N . LEU A 1 79 ? -9.826 5.343 -22.372 1.00 58.31 79 LEU A N 1
ATOM 660 C CA . LEU A 1 79 ? -9.637 3.902 -22.115 1.00 58.31 79 LEU A CA 1
ATOM 661 C C . LEU A 1 79 ? -9.164 3.570 -20.695 1.00 58.31 79 LEU A C 1
ATOM 663 O O . LEU A 1 79 ? -9.392 2.466 -20.200 1.00 58.31 79 LEU A O 1
ATOM 667 N N . VAL A 1 80 ? -8.472 4.499 -20.039 1.00 57.84 80 VAL A N 1
ATOM 668 C CA . VAL A 1 80 ? -7.796 4.246 -18.754 1.00 57.84 80 VAL A CA 1
ATOM 669 C C . VAL A 1 80 ? -8.425 4.959 -17.568 1.00 57.84 80 VAL A C 1
ATOM 671 O O . VAL A 1 80 ? -7.977 4.772 -16.437 1.00 57.84 80 VAL A O 1
ATOM 674 N N . GLY A 1 81 ? -9.479 5.744 -17.799 1.00 53.28 81 GLY A N 1
ATOM 675 C CA . GLY A 1 81 ? -10.130 6.510 -16.746 1.00 53.28 81 GLY A CA 1
ATOM 676 C C . GLY A 1 81 ? -9.155 7.479 -16.083 1.00 53.28 81 GLY A C 1
ATOM 677 O O . GLY A 1 81 ? -9.152 7.590 -14.862 1.00 53.28 81 GLY A O 1
ATOM 678 N N . LEU A 1 82 ? -8.306 8.156 -16.874 1.00 54.69 82 LEU A N 1
ATOM 679 C CA . LEU A 1 82 ? -7.441 9.240 -16.376 1.00 54.69 82 LEU A CA 1
ATOM 680 C C . LEU A 1 82 ? -8.252 10.454 -15.894 1.00 54.69 82 LEU A C 1
ATOM 682 O O . LEU A 1 82 ? -7.673 11.350 -15.276 1.00 54.69 82 LEU A O 1
ATOM 686 N N . ASP A 1 83 ? -9.566 10.447 -16.130 1.00 60.06 83 ASP A N 1
ATOM 687 C CA . ASP A 1 83 ? -10.513 11.358 -15.511 1.00 60.06 83 ASP A CA 1
ATOM 688 C C . ASP A 1 83 ? -10.376 11.333 -13.976 1.00 60.06 83 ASP A C 1
ATOM 690 O O . ASP A 1 83 ? -10.262 10.291 -13.316 1.00 60.06 83 ASP A O 1
ATOM 694 N N . THR A 1 84 ? -10.287 12.523 -13.397 1.00 53.88 84 THR A N 1
ATOM 695 C CA . THR A 1 84 ? -9.671 12.777 -12.087 1.00 53.88 84 THR A CA 1
ATOM 696 C C . THR A 1 84 ? -10.438 12.182 -10.909 1.00 53.88 84 THR A C 1
ATOM 698 O O . THR A 1 84 ? -9.836 11.956 -9.852 1.00 53.88 84 THR A O 1
ATOM 701 N N . HIS A 1 85 ? -11.728 11.889 -11.081 1.00 59.09 85 HIS A N 1
ATOM 702 C CA . HIS A 1 85 ? -12.579 11.301 -10.047 1.00 59.09 85 HIS A CA 1
ATOM 703 C C . HIS A 1 85 ? -12.582 9.767 -10.082 1.00 59.09 85 HIS A C 1
ATOM 705 O O . HIS A 1 85 ? -12.368 9.133 -9.046 1.00 59.09 85 HIS A O 1
ATOM 711 N N . GLY A 1 86 ? -12.729 9.160 -11.265 1.00 54.44 86 GLY A N 1
ATOM 712 C CA . GLY A 1 86 ? -12.710 7.702 -11.423 1.00 54.44 86 GLY A CA 1
ATOM 713 C C . GLY A 1 86 ? -11.354 7.087 -11.065 1.00 54.44 86 GLY A C 1
ATOM 714 O O . GLY A 1 86 ? -11.295 6.082 -10.350 1.00 54.44 86 GLY A O 1
ATOM 715 N N . ARG A 1 87 ? -10.254 7.739 -11.476 1.00 65.38 87 ARG A N 1
ATOM 716 C CA . ARG A 1 87 ? -8.887 7.269 -11.204 1.00 65.38 87 ARG A CA 1
ATOM 717 C C . ARG A 1 87 ? -8.605 7.109 -9.715 1.00 65.38 87 ARG A C 1
ATOM 719 O O . ARG A 1 87 ? -8.124 6.060 -9.300 1.00 65.38 87 ARG A O 1
ATOM 726 N N . LYS A 1 88 ? -8.896 8.150 -8.923 1.00 64.88 88 LYS A N 1
ATOM 727 C CA . LYS A 1 88 ? -8.587 8.195 -7.483 1.00 64.88 88 LYS A CA 1
ATOM 728 C C . LYS A 1 88 ? -9.360 7.130 -6.713 1.00 64.88 88 LYS A C 1
ATOM 730 O O . LYS A 1 88 ? -8.778 6.444 -5.877 1.00 64.88 88 LYS A O 1
ATOM 735 N N . ASN A 1 89 ? -10.635 6.955 -7.049 1.00 64.62 89 ASN A N 1
ATOM 736 C CA . ASN A 1 89 ? -11.492 5.976 -6.391 1.00 64.62 89 ASN A CA 1
ATOM 737 C C . ASN A 1 89 ? -11.045 4.542 -6.713 1.00 64.62 89 ASN A C 1
ATOM 739 O O . ASN A 1 89 ? -10.957 3.712 -5.812 1.00 64.62 89 ASN A O 1
ATOM 743 N N . ARG A 1 90 ? -10.668 4.266 -7.970 1.00 66.81 90 ARG A N 1
ATOM 744 C CA . ARG A 1 90 ? -10.221 2.932 -8.398 1.00 66.81 90 ARG A CA 1
ATOM 745 C C . ARG A 1 90 ? -8.829 2.572 -7.882 1.00 66.81 90 ARG A C 1
ATOM 747 O O . ARG A 1 90 ? -8.632 1.461 -7.399 1.00 66.81 90 ARG A O 1
ATOM 754 N N . SER A 1 91 ? -7.861 3.491 -7.960 1.00 67.62 91 SER A N 1
ATOM 755 C CA . SER A 1 91 ? -6.518 3.244 -7.419 1.00 67.62 91 SER A CA 1
ATOM 756 C C . SER A 1 91 ? -6.550 3.087 -5.899 1.00 67.62 91 SER A C 1
ATOM 758 O O . SER A 1 91 ? -5.855 2.225 -5.371 1.00 67.62 91 SER A O 1
AT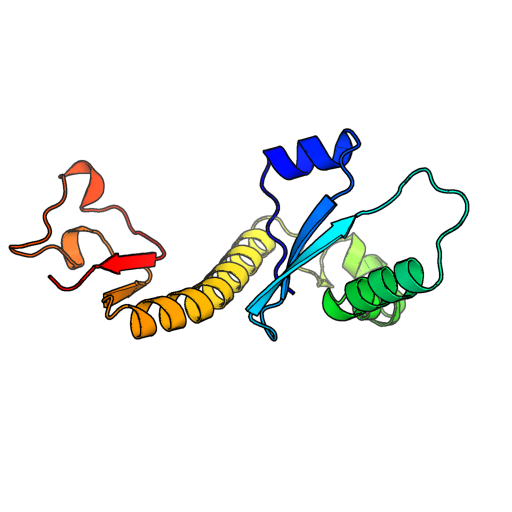OM 760 N N . GLY A 1 92 ? -7.386 3.877 -5.210 1.00 67.38 92 GLY A N 1
ATOM 761 C CA . GLY A 1 92 ? -7.603 3.766 -3.768 1.00 67.38 92 GLY A CA 1
ATOM 762 C C . GLY A 1 92 ? -8.226 2.427 -3.372 1.00 67.38 92 GLY A C 1
ATOM 763 O O . GLY A 1 92 ? -7.672 1.738 -2.522 1.00 67.38 92 GLY A O 1
ATOM 764 N N . GLN A 1 93 ? -9.308 2.008 -4.041 1.00 72.31 93 GLN A N 1
ATOM 765 C CA . GLN A 1 93 ? -9.935 0.703 -3.790 1.00 72.31 93 GLN A CA 1
ATOM 766 C C . GLN A 1 93 ? -8.984 -0.464 -4.047 1.00 72.31 93 GLN A C 1
ATOM 768 O O . GLN A 1 93 ? -8.874 -1.354 -3.210 1.00 72.31 93 GLN A O 1
ATOM 773 N N . ASN A 1 94 ? -8.273 -0.467 -5.178 1.00 71.19 94 ASN A N 1
ATOM 774 C CA . ASN A 1 94 ? -7.355 -1.559 -5.505 1.00 71.19 94 ASN A CA 1
ATOM 775 C C . ASN A 1 94 ? -6.216 -1.666 -4.482 1.00 71.19 94 ASN A C 1
ATOM 777 O O . ASN A 1 94 ? -5.850 -2.771 -4.087 1.00 71.19 94 ASN A O 1
ATOM 781 N N . PHE A 1 95 ? -5.672 -0.527 -4.041 1.00 73.56 95 PHE A N 1
ATOM 782 C CA . PHE A 1 95 ? -4.657 -0.495 -2.990 1.00 73.56 95 PHE A CA 1
ATOM 783 C C . PHE A 1 95 ? -5.217 -1.015 -1.662 1.00 73.56 95 PHE A C 1
ATOM 785 O O . PHE A 1 95 ? -4.593 -1.864 -1.032 1.00 73.56 95 PHE A O 1
ATOM 792 N N . GLN A 1 96 ? -6.421 -0.578 -1.280 1.00 73.88 96 GLN A N 1
ATOM 793 C CA . GLN A 1 96 ? -7.087 -1.025 -0.058 1.00 73.88 96 GLN A CA 1
ATOM 794 C C . GLN A 1 96 ? -7.312 -2.541 -0.051 1.00 73.88 96 GLN A C 1
ATOM 796 O O . GLN A 1 96 ? -6.943 -3.186 0.922 1.00 73.88 96 GLN A O 1
ATOM 801 N N . VAL A 1 97 ? -7.835 -3.116 -1.141 1.00 78.94 97 VAL A N 1
ATOM 802 C CA . VAL A 1 97 ? -8.048 -4.571 -1.275 1.00 78.94 97 VAL A CA 1
ATOM 803 C C . VAL A 1 97 ? -6.731 -5.340 -1.168 1.00 78.94 97 VAL A C 1
ATOM 805 O O . VAL A 1 97 ? -6.678 -6.402 -0.548 1.00 78.94 97 VAL A O 1
ATOM 808 N N . LEU A 1 98 ? -5.648 -4.821 -1.755 1.00 75.25 98 LEU A N 1
ATOM 809 C CA . LEU A 1 98 ? -4.373 -5.526 -1.705 1.00 75.25 98 LEU A CA 1
ATOM 810 C C . LEU A 1 98 ? -3.729 -5.462 -0.313 1.00 75.25 98 LEU A C 1
ATOM 812 O O . LEU A 1 98 ? -3.255 -6.481 0.186 1.00 75.25 98 LEU A O 1
ATOM 816 N N . CYS A 1 99 ? -3.756 -4.294 0.334 1.00 79.75 99 CYS A N 1
ATOM 817 C CA . CYS A 1 99 ? -3.302 -4.141 1.716 1.00 79.75 99 CYS A CA 1
ATOM 818 C C . CYS A 1 99 ? -4.155 -4.955 2.692 1.00 79.75 99 CYS A C 1
ATOM 820 O O . CYS A 1 99 ? -3.613 -5.518 3.634 1.00 79.75 99 CYS A O 1
ATOM 822 N N . GLU A 1 100 ? -5.463 -5.055 2.467 1.00 83.75 100 GLU A N 1
ATOM 823 C CA . GLU A 1 100 ? -6.382 -5.844 3.287 1.00 83.75 100 GLU A CA 1
ATOM 824 C C . GLU A 1 100 ? -5.973 -7.317 3.344 1.00 83.75 100 GLU A C 1
ATOM 826 O O . GLU A 1 100 ? -5.841 -7.854 4.439 1.00 83.75 100 GLU A O 1
ATOM 831 N N . ASN A 1 101 ? -5.677 -7.950 2.206 1.00 82.00 101 ASN A N 1
ATOM 832 C CA . ASN A 1 101 ? -5.228 -9.347 2.188 1.00 82.00 101 ASN A CA 1
ATOM 833 C C . ASN A 1 101 ? -3.950 -9.555 3.018 1.00 82.00 101 ASN A C 1
ATOM 835 O O . ASN A 1 101 ? -3.856 -10.502 3.804 1.00 82.00 101 ASN A O 1
ATOM 839 N N . LEU A 1 102 ? -2.983 -8.641 2.881 1.00 82.44 102 LEU A N 1
ATOM 840 C CA . LEU A 1 102 ? -1.748 -8.659 3.665 1.00 82.44 102 LEU A CA 1
ATOM 841 C C . LEU A 1 102 ? -2.046 -8.486 5.161 1.00 82.44 102 LEU A C 1
ATOM 843 O O . LEU A 1 102 ? -1.594 -9.273 5.991 1.00 82.44 102 LEU A O 1
ATOM 847 N N . ILE A 1 103 ? -2.846 -7.484 5.510 1.00 87.62 103 ILE A N 1
ATOM 848 C CA . ILE A 1 103 ? -3.162 -7.142 6.895 1.00 87.62 103 ILE A CA 1
ATOM 849 C C . ILE A 1 103 ? -3.976 -8.248 7.574 1.00 87.62 103 ILE A C 1
ATOM 851 O O . ILE A 1 103 ? -3.694 -8.562 8.726 1.00 87.62 103 ILE A O 1
ATOM 855 N N . ILE A 1 104 ? -4.918 -8.889 6.878 1.00 88.38 104 ILE A N 1
ATOM 856 C CA . ILE A 1 104 ? -5.674 -10.037 7.398 1.00 88.38 104 ILE A CA 1
ATOM 857 C C . ILE A 1 104 ? -4.724 -11.189 7.730 1.00 88.38 104 ILE A C 1
ATOM 859 O O . ILE A 1 104 ? -4.825 -11.771 8.808 1.00 88.38 104 ILE A O 1
ATOM 863 N N . SER A 1 105 ? -3.761 -11.495 6.853 1.00 85.06 105 SER A N 1
ATOM 864 C CA . SER A 1 105 ? -2.784 -12.561 7.118 1.00 85.06 105 SER A CA 1
ATOM 865 C C . SER A 1 105 ? -1.936 -12.284 8.368 1.00 85.06 105 SER A C 1
ATOM 867 O O . SER A 1 105 ? -1.704 -13.181 9.181 1.00 85.06 105 SER A O 1
ATOM 869 N N . ILE A 1 106 ? -1.541 -11.022 8.575 1.00 87.44 106 ILE A N 1
ATOM 870 C CA . ILE A 1 106 ? -0.820 -10.570 9.769 1.00 87.44 106 ILE A CA 1
ATOM 871 C C . ILE A 1 106 ? -1.734 -10.655 10.996 1.00 87.44 106 ILE A C 1
ATOM 873 O O . ILE A 1 106 ? -1.323 -11.177 12.031 1.00 87.44 106 ILE A O 1
ATOM 877 N N . ALA A 1 107 ? -2.978 -10.190 10.888 1.00 90.75 107 ALA A N 1
ATOM 878 C CA . ALA A 1 107 ? -3.944 -10.216 11.978 1.00 90.75 107 ALA A CA 1
ATOM 879 C C . ALA A 1 107 ? -4.189 -11.647 12.474 1.00 90.75 107 ALA A C 1
ATOM 881 O O . ALA A 1 107 ? -4.093 -11.898 13.673 1.00 90.75 107 ALA A O 1
ATOM 882 N N . LEU A 1 108 ? -4.381 -12.598 11.555 1.00 89.06 108 LEU A N 1
ATOM 883 C CA . LEU A 1 108 ? -4.509 -14.021 11.873 1.00 89.06 108 LEU A CA 1
ATOM 884 C C . LEU A 1 108 ? -3.258 -14.564 12.576 1.00 89.06 108 LEU A C 1
ATOM 886 O O . LEU A 1 108 ? -3.371 -15.251 13.588 1.00 89.06 108 LEU A O 1
ATOM 890 N N . LYS A 1 109 ? -2.060 -14.221 12.083 1.00 92.00 109 LYS A N 1
ATOM 891 C CA . LYS A 1 109 ? -0.786 -14.669 12.669 1.00 92.00 109 LYS A CA 1
ATOM 892 C C . LYS A 1 109 ? -0.578 -14.177 14.106 1.00 92.00 109 LYS A C 1
ATOM 894 O O . LYS A 1 109 ? -0.007 -14.903 14.915 1.00 92.00 109 LYS A O 1
ATOM 899 N N . TYR A 1 110 ? -1.007 -12.955 14.416 1.00 91.50 110 TYR A N 1
ATOM 900 C CA . TYR A 1 110 ? -0.812 -12.322 15.727 1.00 91.50 110 TYR A CA 1
ATOM 901 C C . TYR A 1 110 ? -2.071 -12.318 16.606 1.00 91.50 110 TYR A C 1
ATOM 903 O O . TYR A 1 110 ? -2.086 -11.642 17.634 1.00 91.50 110 TYR A O 1
ATOM 911 N N . ASN A 1 111 ? -3.109 -13.069 16.222 1.00 91.94 111 ASN A N 1
ATOM 912 C CA . ASN A 1 111 ? -4.393 -13.142 16.923 1.00 91.94 111 ASN A CA 1
ATOM 913 C C . ASN A 1 111 ? -5.023 -11.756 17.192 1.00 91.94 111 ASN A C 1
ATOM 915 O O . ASN A 1 111 ? -5.507 -11.462 18.288 1.00 91.94 111 ASN A O 1
ATOM 919 N N . LEU A 1 112 ? -4.969 -10.882 16.186 1.00 93.25 112 LEU A N 1
ATOM 920 C CA . LEU A 1 112 ? -5.575 -9.554 16.203 1.00 93.25 112 LEU A CA 1
ATOM 921 C C . LEU A 1 112 ? -6.955 -9.606 15.546 1.00 93.25 112 LEU A C 1
ATOM 923 O O . LEU A 1 112 ? -7.153 -10.279 14.535 1.00 93.25 112 LEU A O 1
ATOM 927 N N . THR A 1 113 ? -7.892 -8.827 16.072 1.00 92.12 113 THR A N 1
ATOM 928 C CA . THR A 1 113 ? -9.201 -8.619 15.454 1.00 92.12 113 THR A CA 1
ATOM 929 C C . THR A 1 113 ? -9.092 -7.542 14.376 1.00 92.12 113 THR A C 1
ATOM 931 O O . THR A 1 113 ? -8.593 -6.445 14.634 1.00 92.12 113 THR A O 1
ATOM 934 N N . PHE A 1 114 ? -9.551 -7.858 13.165 1.00 92.38 114 PHE A N 1
ATOM 935 C CA . PHE A 1 114 ? -9.522 -6.970 12.003 1.00 92.38 114 PHE A CA 1
ATOM 936 C C . PHE A 1 114 ? -10.905 -6.363 11.744 1.00 92.38 114 PHE A C 1
ATOM 938 O O . PHE A 1 114 ? -11.888 -7.090 11.616 1.00 92.38 114 PHE A O 1
ATOM 945 N N . TYR A 1 115 ? -10.960 -5.038 11.600 1.00 91.25 115 TYR A N 1
ATOM 946 C CA . TYR A 1 115 ? -12.149 -4.304 11.171 1.00 91.25 115 TYR A CA 1
ATOM 947 C C . TYR A 1 115 ? -11.852 -3.483 9.917 1.00 91.25 115 TYR A C 1
ATOM 949 O O . TYR A 1 115 ? -10.783 -2.880 9.795 1.00 91.25 115 TYR A O 1
ATOM 957 N N . LYS A 1 116 ? -12.832 -3.409 9.014 1.00 90.50 116 LYS A N 1
ATOM 958 C CA . LYS A 1 116 ? -12.763 -2.658 7.758 1.00 90.50 116 LYS A CA 1
ATOM 959 C C . LYS A 1 116 ? -13.855 -1.602 7.704 1.00 90.50 116 LYS A C 1
ATOM 961 O O . LYS A 1 116 ? -14.998 -1.906 8.031 1.00 90.50 116 LYS A O 1
ATOM 966 N N . GLN A 1 117 ? -13.501 -0.401 7.239 1.00 89.69 117 GLN A N 1
ATOM 967 C CA . GLN A 1 117 ? -14.423 0.727 7.039 1.00 89.69 117 GLN A CA 1
ATOM 968 C C . GLN A 1 117 ? -15.376 0.930 8.226 1.00 89.69 117 GLN A C 1
ATOM 970 O O . GLN A 1 117 ? -16.592 1.030 8.071 1.00 89.69 117 GLN A O 1
ATOM 975 N N . VAL A 1 118 ? -14.806 0.963 9.429 1.00 92.31 118 VAL A N 1
ATOM 976 C CA . VAL A 1 118 ? -15.560 0.968 10.682 1.00 92.31 118 VAL A CA 1
ATOM 977 C C . VAL A 1 118 ? -15.495 2.338 11.345 1.00 92.31 118 VAL A C 1
ATOM 979 O O . VAL A 1 118 ? -14.474 3.028 11.261 1.00 92.31 118 VAL A O 1
ATOM 982 N N . ARG A 1 119 ? -16.578 2.758 12.008 1.00 93.31 119 ARG A N 1
ATOM 983 C CA . ARG A 1 119 ? -16.523 3.943 12.873 1.00 93.31 119 ARG A CA 1
ATOM 984 C C . ARG A 1 119 ? -15.962 3.543 14.221 1.00 93.31 119 ARG A C 1
ATOM 986 O O . ARG A 1 119 ? -16.309 2.490 14.744 1.00 93.31 119 ARG A O 1
ATOM 993 N N . PHE A 1 120 ? -15.166 4.419 14.819 1.00 91.62 120 PHE A N 1
ATOM 994 C CA . PHE A 1 120 ? -14.565 4.148 16.125 1.00 91.62 120 PHE A CA 1
ATOM 995 C C . PHE A 1 120 ? -15.611 3.826 17.199 1.00 91.62 120 PHE A C 1
ATOM 997 O O . PHE A 1 120 ? -15.429 2.881 17.956 1.00 91.62 120 PHE A O 1
ATOM 1004 N N . LYS A 1 121 ? -16.756 4.520 17.194 1.00 91.69 121 LYS A N 1
ATOM 1005 C CA . LYS A 1 121 ? -17.856 4.227 18.126 1.00 91.69 121 LYS A CA 1
ATOM 1006 C C . LYS A 1 121 ? -18.459 2.825 17.970 1.00 91.69 121 LYS A C 1
ATOM 1008 O O . LYS A 1 121 ? -19.004 2.293 18.924 1.00 91.69 121 LYS A O 1
ATOM 1013 N N . ASP A 1 122 ? -18.399 2.239 16.770 1.00 92.44 122 ASP A N 1
ATOM 1014 C CA . ASP A 1 122 ? -19.031 0.942 16.491 1.00 92.44 122 ASP A CA 1
ATOM 1015 C C . ASP A 1 122 ? -18.191 -0.230 17.036 1.00 92.44 122 ASP A C 1
ATOM 1017 O O . ASP A 1 122 ? -18.697 -1.342 17.156 1.00 92.44 122 ASP A O 1
ATOM 1021 N N . ILE A 1 123 ? -16.913 0.009 17.355 1.00 92.31 123 ILE A N 1
ATOM 1022 C CA . ILE A 1 123 ? -15.984 -0.984 17.931 1.00 92.31 123 ILE A CA 1
ATOM 1023 C C . ILE A 1 123 ? -15.626 -0.680 19.388 1.00 92.31 123 ILE A C 1
ATOM 1025 O O . ILE A 1 123 ? -14.802 -1.375 19.986 1.00 92.31 123 ILE A O 1
ATOM 1029 N N . GLU A 1 124 ? -16.222 0.368 19.954 1.00 91.19 124 GLU A N 1
ATOM 1030 C CA . GLU A 1 124 ? -15.994 0.783 21.329 1.00 91.19 124 GLU A CA 1
ATOM 1031 C C . GLU A 1 124 ? -16.567 -0.250 22.309 1.00 91.19 124 GLU A C 1
ATOM 1033 O O . GLU A 1 124 ? -17.663 -0.777 22.121 1.00 91.19 124 GLU A O 1
ATOM 1038 N N . ASN A 1 125 ? -15.814 -0.561 23.359 1.00 87.94 125 ASN A N 1
ATOM 1039 C CA . ASN A 1 125 ? -16.214 -1.500 24.404 1.00 87.94 125 ASN A CA 1
ATOM 1040 C C . ASN A 1 125 ? -15.530 -1.140 25.732 1.00 87.94 125 ASN A C 1
ATOM 1042 O O . ASN A 1 125 ? -14.869 -0.107 25.847 1.00 87.94 125 ASN A O 1
ATOM 1046 N N . ASP A 1 126 ? -15.691 -1.976 26.755 1.00 83.75 126 ASP A N 1
ATOM 1047 C CA . ASP A 1 126 ? -15.138 -1.708 28.088 1.00 83.75 126 ASP A CA 1
ATOM 1048 C C . ASP A 1 126 ? -13.604 -1.595 28.099 1.00 83.75 126 ASP A C 1
ATOM 1050 O O . ASP A 1 126 ? -13.050 -0.839 28.893 1.00 83.75 126 ASP A O 1
ATOM 1054 N N . ASN A 1 127 ? -12.926 -2.270 27.167 1.00 82.12 127 ASN A N 1
ATOM 1055 C CA . ASN A 1 127 ? -11.468 -2.285 27.040 1.00 82.12 127 ASN A CA 1
ATOM 1056 C C . ASN A 1 127 ? -10.938 -1.343 25.947 1.00 82.12 127 ASN A C 1
ATOM 1058 O O . ASN A 1 127 ? -9.725 -1.183 25.808 1.00 82.12 127 ASN A O 1
ATOM 1062 N N . LEU A 1 128 ? -11.818 -0.732 25.150 1.00 85.81 128 LEU A N 1
ATOM 1063 C CA . LEU A 1 128 ? -11.446 0.120 24.026 1.00 85.81 128 LEU A CA 1
ATOM 1064 C C . LEU A 1 128 ? -12.383 1.323 23.976 1.00 85.81 128 LEU A C 1
ATOM 1066 O O . LEU A 1 128 ? -13.506 1.199 23.503 1.00 85.81 128 LEU A O 1
ATOM 1070 N N . LYS A 1 129 ? -11.908 2.470 24.472 1.00 89.25 129 LYS A N 1
ATOM 1071 C CA . LYS A 1 129 ? -12.639 3.744 24.527 1.00 89.25 129 LYS A CA 1
ATOM 1072 C C . LYS A 1 129 ? -12.008 4.763 23.588 1.00 89.25 129 LYS A C 1
ATOM 1074 O O . LYS A 1 129 ? -10.781 4.806 23.461 1.00 89.25 129 LYS A O 1
ATOM 1079 N N . PHE A 1 130 ? -12.824 5.612 22.975 1.00 87.50 130 PHE A N 1
ATOM 1080 C CA . PHE A 1 130 ? -12.348 6.669 22.081 1.00 87.50 130 PHE A CA 1
ATOM 1081 C C . PHE A 1 130 ? -12.793 8.049 22.575 1.00 87.50 130 PHE A C 1
ATOM 1083 O O . PHE A 1 130 ? -13.612 8.179 23.475 1.00 87.50 130 PHE A O 1
ATOM 1090 N N . THR A 1 131 ? -12.189 9.110 22.039 1.00 88.75 131 THR A N 1
ATOM 1091 C CA . THR A 1 131 ? -12.631 10.479 22.333 1.00 88.75 131 THR A CA 1
ATOM 1092 C C . THR A 1 131 ? -13.762 10.884 21.389 1.00 88.75 131 THR A C 1
ATOM 1094 O O . THR A 1 131 ? -13.815 10.430 20.241 1.00 88.75 131 THR A O 1
ATOM 1097 N N . ASP A 1 132 ? -14.622 11.813 21.819 1.00 83.50 132 ASP A N 1
ATOM 1098 C CA . ASP A 1 132 ? -15.784 12.263 21.033 1.00 83.50 132 ASP A CA 1
ATOM 1099 C C . ASP A 1 132 ? -15.423 12.755 19.622 1.00 83.50 132 ASP A C 1
ATOM 1101 O O . ASP A 1 132 ? -16.162 12.536 18.660 1.00 83.50 132 ASP A O 1
ATOM 1105 N N . GLY A 1 133 ? -14.240 13.358 19.464 1.00 85.75 133 GLY A N 1
ATOM 1106 C CA . GLY A 1 133 ? -13.724 13.810 18.168 1.00 85.75 133 GLY A CA 1
ATOM 1107 C C . GLY A 1 133 ? -13.385 12.682 17.180 1.00 85.75 133 GLY A C 1
ATOM 1108 O O . GLY A 1 133 ? -13.185 12.947 15.992 1.00 85.75 133 GLY A O 1
ATOM 1109 N N . LEU A 1 134 ? -13.308 11.433 17.646 1.00 85.88 134 LEU A N 1
ATOM 1110 C CA . LEU A 1 134 ? -13.029 10.238 16.848 1.00 85.88 134 LEU A CA 1
ATOM 1111 C C . LEU A 1 134 ? -14.265 9.361 16.625 1.00 85.88 134 LEU A C 1
ATOM 1113 O O . LEU A 1 134 ? -14.309 8.681 15.605 1.00 85.88 134 LEU A O 1
ATOM 1117 N N . HIS A 1 135 ? -15.291 9.421 17.478 1.00 88.62 135 HIS A N 1
ATOM 1118 C CA . HIS A 1 135 ? -16.469 8.537 17.420 1.00 88.62 135 HIS A CA 1
ATOM 1119 C C . HIS A 1 135 ? -17.107 8.407 16.035 1.00 88.62 135 HIS A C 1
ATOM 1121 O O . HIS A 1 135 ? -17.435 7.303 15.600 1.00 88.62 135 HIS A O 1
ATOM 1127 N N . ASN A 1 136 ? -17.270 9.526 15.328 1.00 89.12 136 ASN A N 1
ATOM 1128 C CA . ASN A 1 136 ? -17.914 9.546 14.014 1.00 89.12 136 ASN A CA 1
ATOM 1129 C C . ASN A 1 136 ? -16.931 9.440 12.839 1.00 89.12 136 ASN A C 1
ATOM 1131 O O . ASN A 1 136 ? -17.372 9.396 11.691 1.00 89.12 136 ASN A O 1
ATOM 1135 N N . LYS A 1 137 ? -15.617 9.391 13.092 1.00 90.75 137 LYS A N 1
ATOM 1136 C CA . LYS A 1 137 ? -14.632 9.165 12.030 1.00 90.75 137 LYS A CA 1
ATOM 1137 C C . LYS A 1 137 ? -14.688 7.705 11.590 1.00 90.75 137 LYS A C 1
ATOM 1139 O O . LYS A 1 137 ? -14.817 6.807 12.417 1.00 90.75 137 LYS A O 1
ATOM 1144 N N . ILE A 1 138 ? -14.586 7.487 10.283 1.00 88.69 138 ILE A N 1
ATOM 1145 C CA . ILE A 1 138 ? -14.482 6.156 9.683 1.00 88.69 138 ILE A CA 1
ATOM 1146 C C . ILE A 1 138 ? -13.004 5.887 9.432 1.00 88.69 138 ILE A C 1
ATOM 1148 O O . ILE A 1 138 ? -12.331 6.693 8.789 1.00 88.69 138 ILE A O 1
ATOM 1152 N N . ALA A 1 139 ? -12.513 4.770 9.950 1.00 88.69 139 ALA A N 1
ATOM 1153 C CA . ALA A 1 139 ? -11.194 4.257 9.626 1.00 88.69 139 ALA A CA 1
ATOM 1154 C C . ALA A 1 139 ? -11.316 3.189 8.536 1.00 88.69 139 ALA A C 1
ATOM 1156 O O . ALA A 1 139 ? -12.188 2.324 8.604 1.00 88.69 139 ALA A O 1
ATOM 1157 N N . ASP A 1 140 ? -10.421 3.226 7.549 1.00 84.31 140 ASP A N 1
ATOM 1158 C CA . ASP A 1 140 ? -10.384 2.225 6.481 1.00 84.31 140 ASP A CA 1
ATOM 1159 C C . ASP A 1 140 ? -10.057 0.827 7.011 1.00 84.31 140 ASP A C 1
ATOM 1161 O O . ASP A 1 140 ? -10.663 -0.150 6.569 1.00 84.31 140 ASP A O 1
ATOM 1165 N N . ILE A 1 141 ? -9.119 0.741 7.961 1.00 88.56 141 ILE A N 1
ATOM 1166 C CA . ILE A 1 141 ? -8.658 -0.497 8.594 1.00 88.56 141 ILE A CA 1
ATOM 1167 C C . ILE A 1 141 ? -8.345 -0.227 10.072 1.00 88.56 141 ILE A C 1
ATOM 1169 O O . ILE A 1 141 ? -7.681 0.760 10.392 1.00 88.56 141 ILE A O 1
ATOM 1173 N N . VAL A 1 142 ? -8.777 -1.124 10.963 1.00 90.56 142 VAL A N 1
ATOM 1174 C CA . VAL A 1 142 ? -8.412 -1.132 12.389 1.00 90.56 142 VAL A CA 1
ATOM 1175 C C . VAL A 1 142 ? -7.977 -2.539 12.797 1.00 90.56 142 VAL A C 1
ATOM 1177 O O . VAL A 1 142 ? -8.649 -3.518 12.477 1.00 90.56 142 VAL A O 1
ATOM 1180 N N . LEU A 1 143 ? -6.862 -2.632 13.525 1.00 91.94 143 LEU A N 1
ATOM 1181 C CA . LEU A 1 143 ? -6.393 -3.860 14.168 1.00 91.94 143 LEU A CA 1
ATOM 1182 C C . LEU A 1 143 ? -6.482 -3.697 15.681 1.00 91.94 143 LEU A C 1
ATOM 1184 O O . LEU A 1 143 ? -5.905 -2.764 16.237 1.00 91.94 143 LEU A O 1
ATOM 1188 N N . VAL A 1 144 ? -7.180 -4.613 16.345 1.00 90.44 144 VAL A N 1
ATOM 1189 C CA . VAL A 1 144 ? -7.326 -4.624 17.803 1.00 90.44 144 VAL A CA 1
ATOM 1190 C C . VAL A 1 144 ? -6.641 -5.863 18.351 1.00 90.44 144 VAL A C 1
ATOM 1192 O O . VAL A 1 144 ? -6.948 -6.983 17.948 1.00 90.44 144 VAL A O 1
ATOM 1195 N N . LYS A 1 145 ? -5.696 -5.671 19.272 1.00 88.44 145 LYS A N 1
ATOM 1196 C CA . LYS A 1 145 ? -5.090 -6.787 19.992 1.00 88.44 145 LYS A CA 1
ATOM 1197 C C . LYS A 1 145 ? -6.089 -7.302 21.018 1.00 88.44 145 LYS A C 1
ATOM 1199 O O . LYS A 1 145 ? -6.521 -6.542 21.880 1.00 88.44 145 LYS A O 1
ATOM 1204 N N . ASN A 1 146 ? -6.430 -8.581 20.918 1.00 77.12 146 ASN A N 1
ATOM 1205 C CA . ASN A 1 146 ? -7.200 -9.248 21.956 1.00 77.12 146 ASN A CA 1
ATOM 1206 C C . ASN A 1 146 ? -6.278 -9.378 23.179 1.00 77.12 146 ASN A C 1
ATOM 1208 O O . ASN A 1 146 ? -5.185 -9.942 23.065 1.00 77.12 146 ASN A O 1
ATOM 1212 N N . GLY A 1 147 ? -6.663 -8.711 24.271 1.00 62.66 147 GLY A N 1
ATOM 1213 C CA . GLY A 1 147 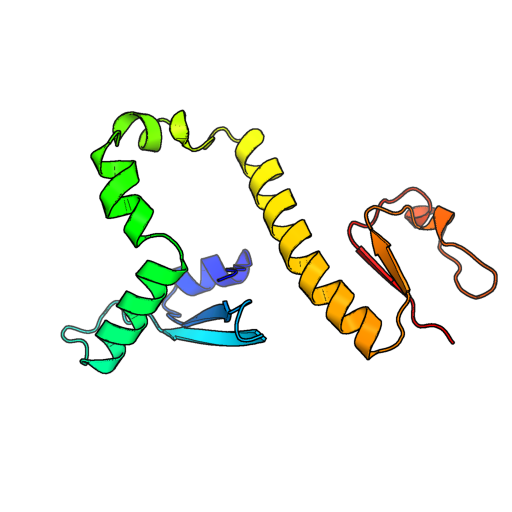? -5.947 -8.720 25.550 1.00 62.66 147 GLY A CA 1
ATOM 1214 C C . GLY A 1 147 ? -5.978 -10.080 26.223 1.00 62.66 147 GLY A C 1
ATOM 1215 O O . GLY A 1 147 ? -6.966 -10.815 26.004 1.00 62.66 147 GLY A O 1
#

Sequence (147 aa):
FLLALSKQDREHLVNRHTKLEIFDNENQVVNDIEFFVAQDKLSFDEIEKYLNFFKKTGLKNLFTDILKRNVIDYLTGTLVGLDTHGRKNRSGQNFQVLCENLIISIALKYNLTFYKQVRFKDIENDNLKFTDGLHNKIADIVLVKNG

Secondary structure (DSSP, 8-state):
-B----HHHHHHHHTT--EEEEEETTTTEEEEEE--TT-S---HHHHHHHHHHHHHTSHHHIIIIIHHHHHHHHHSSTTTT-SHHHHHHHHHHHHHHHHHHHHHHHHHHTTEEEEEEEEGGGS-BTTB---HHHHTPEEEEEEEE--

InterPro domains:
  IPR007637 Restriction endonuclease, type II, DpnII-like [PF04556] (17-146)

pLDDT: mean 77.25, std 10.84, range [53.28, 93.31]

Organism: Escherichia coli (NCBI:txid562)